Protein AF-A0A7C9LGW1-F1 (afdb_monomer_lite)

Foldseek 3Di:
DAAAEAADDPPCPQPDQAQEFEAEFAPDPVRQQVRLVVQLVVCVVPVPHQYKYKHWDAPDPQSFKIWIKIARSVVSVVQSVPDDPPDDRDGGRYIYTQPDIDGDPDRLVPQPPVRNRLPVVVRVLVVVVVSVCVSSVHDFDDDDSPDDGGSGGRDDPVVVVVVVVVVVVVVVVVVVPPD

Organism: NCBI:txid88373

Structure (mmCIF, N/CA/C/O backbone):
data_AF-A0A7C9LGW1-F1
#
_entry.id   AF-A0A7C9LGW1-F1
#
loop_
_atom_site.group_PDB
_atom_site.id
_atom_site.type_symbol
_atom_site.label_atom_id
_atom_site.label_alt_id
_atom_site.label_comp_id
_atom_site.label_asym_id
_atom_site.label_entity_id
_atom_site.label_seq_id
_atom_site.pdbx_PDB_ins_code
_atom_site.Cartn_x
_atom_site.Cartn_y
_atom_site.Cartn_z
_atom_site.occupancy
_atom_site.B_iso_or_equiv
_atom_site.auth_seq_id
_atom_site.auth_comp_id
_atom_site.auth_asym_id
_atom_site.auth_atom_id
_atom_site.pdbx_PDB_model_num
ATOM 1 N N . MET A 1 1 ? -2.849 -20.015 -11.373 1.00 56.09 1 MET A N 1
ATOM 2 C CA . MET A 1 1 ? -3.794 -19.093 -10.706 1.00 56.09 1 MET A CA 1
ATOM 3 C C . MET A 1 1 ? -3.746 -17.795 -11.483 1.00 56.09 1 MET A C 1
ATOM 5 O O . MET A 1 1 ? -2.685 -17.188 -11.521 1.00 56.09 1 MET A O 1
ATOM 9 N N . THR A 1 2 ? -4.826 -17.449 -12.176 1.00 67.50 2 THR A N 1
ATOM 10 C CA . THR A 1 2 ? -4.892 -16.250 -13.022 1.00 67.50 2 THR A CA 1
ATOM 11 C C . THR A 1 2 ? -5.118 -15.033 -12.129 1.00 67.50 2 THR A C 1
ATOM 13 O O . THR A 1 2 ? -6.041 -15.044 -11.316 1.00 67.50 2 THR A O 1
ATOM 16 N N . ILE A 1 3 ? -4.235 -14.037 -12.217 1.00 82.75 3 ILE A N 1
ATOM 17 C CA . ILE A 1 3 ? -4.397 -12.746 -11.538 1.00 82.75 3 ILE A CA 1
ATOM 18 C C . ILE A 1 3 ? -5.334 -11.904 -12.403 1.00 82.75 3 ILE A C 1
ATOM 20 O O . ILE A 1 3 ? -5.052 -11.715 -13.585 1.00 82.75 3 ILE A O 1
ATOM 24 N N . ASP A 1 4 ? -6.427 -11.420 -11.821 1.00 88.94 4 ASP A N 1
ATOM 25 C CA . ASP A 1 4 ? -7.375 -10.524 -12.479 1.00 88.94 4 ASP A CA 1
ATOM 26 C C . ASP A 1 4 ? -7.040 -9.077 -12.091 1.00 88.94 4 ASP A C 1
ATOM 28 O O . ASP A 1 4 ? -7.153 -8.699 -10.922 1.00 88.94 4 ASP A O 1
ATOM 32 N N . VAL A 1 5 ? -6.563 -8.291 -13.062 1.00 89.50 5 VAL A N 1
ATOM 33 C CA . VAL A 1 5 ? -6.226 -6.874 -12.878 1.00 89.50 5 VAL A CA 1
ATOM 34 C C . VAL A 1 5 ? -7.289 -6.019 -13.553 1.00 89.50 5 VAL A C 1
ATOM 36 O O . VAL A 1 5 ? -7.410 -6.008 -14.776 1.00 89.50 5 VAL A O 1
ATOM 39 N N . ARG A 1 6 ? -8.015 -5.256 -12.742 1.00 91.50 6 ARG A N 1
ATOM 40 C CA . ARG A 1 6 ? -9.134 -4.406 -13.147 1.00 91.50 6 ARG A CA 1
ATOM 41 C C . ARG A 1 6 ? -8.741 -2.926 -13.123 1.00 91.50 6 ARG A C 1
ATOM 43 O O . ARG A 1 6 ? -7.811 -2.552 -12.400 1.00 91.50 6 ARG A O 1
ATOM 50 N N . PRO A 1 7 ? -9.423 -2.056 -13.888 1.00 88.31 7 PRO A N 1
ATOM 51 C CA . PRO A 1 7 ? -9.300 -0.612 -13.701 1.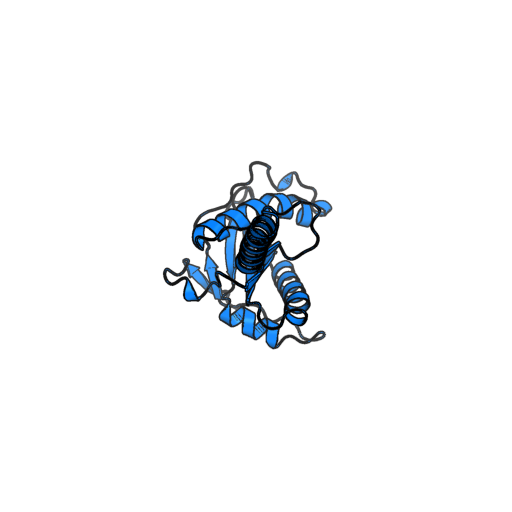00 88.31 7 PRO A CA 1
ATOM 52 C C . PRO A 1 7 ? -9.749 -0.207 -12.291 1.00 88.31 7 PRO A C 1
ATOM 54 O O . PRO A 1 7 ? -10.500 -0.935 -11.641 1.00 88.31 7 PRO A O 1
ATOM 57 N N . TRP A 1 8 ? -9.293 0.956 -11.820 1.00 84.31 8 TRP A N 1
ATOM 58 C CA . TRP A 1 8 ? -9.750 1.511 -10.548 1.00 84.31 8 TRP A CA 1
ATOM 59 C C . TRP A 1 8 ? -11.279 1.657 -10.535 1.00 84.31 8 TRP A C 1
ATOM 61 O O . TRP A 1 8 ? -11.831 2.209 -11.493 1.00 84.31 8 TRP A O 1
ATOM 71 N N . PRO A 1 9 ? -11.973 1.178 -9.490 1.00 81.56 9 PRO A N 1
ATOM 72 C CA . PRO A 1 9 ? -13.418 1.299 -9.413 1.00 81.56 9 PRO A CA 1
ATOM 73 C C . PRO A 1 9 ? -13.815 2.762 -9.190 1.00 81.56 9 PRO A C 1
ATOM 75 O O . PRO A 1 9 ? -13.158 3.492 -8.445 1.00 81.56 9 PRO A O 1
ATOM 78 N N . GLN A 1 10 ? -14.908 3.192 -9.821 1.00 73.12 10 GLN A N 1
ATOM 79 C CA . GLN A 1 10 ? -15.489 4.513 -9.554 1.00 73.12 10 GLN A CA 1
ATOM 80 C C . GLN A 1 10 ? -16.189 4.543 -8.186 1.00 73.12 10 GLN A C 1
ATOM 82 O O . GLN A 1 10 ? -16.221 5.578 -7.520 1.00 73.12 10 GLN A O 1
ATOM 87 N N . ASP A 1 11 ? -16.695 3.394 -7.731 1.00 68.25 11 ASP A N 1
ATOM 88 C CA . ASP A 1 11 ? -17.251 3.186 -6.403 1.00 68.25 11 ASP A CA 1
ATOM 89 C C . ASP A 1 11 ? -16.140 2.833 -5.401 1.00 68.25 11 ASP A C 1
ATOM 91 O O . ASP A 1 11 ? -15.721 1.690 -5.219 1.00 68.25 11 ASP A O 1
ATOM 95 N N . LEU A 1 12 ? -15.674 3.844 -4.667 1.00 65.25 12 LEU A N 1
ATOM 96 C CA . LEU A 1 12 ? -14.612 3.700 -3.662 1.00 65.25 12 LEU A CA 1
ATOM 97 C C . LEU A 1 12 ? -15.011 2.845 -2.438 1.00 65.25 12 LEU A C 1
ATOM 99 O O . LEU A 1 12 ? -14.229 2.713 -1.504 1.00 65.25 12 LEU A O 1
ATOM 103 N N . VAL A 1 13 ? -16.194 2.219 -2.437 1.00 65.56 13 VAL A N 1
ATOM 104 C CA . VAL A 1 13 ? -16.694 1.317 -1.379 1.00 65.56 13 VAL A CA 1
ATOM 105 C C . VAL A 1 13 ? -15.746 0.132 -1.149 1.00 65.56 13 VAL A C 1
ATOM 107 O O . VAL A 1 13 ? -15.654 -0.401 -0.043 1.00 65.56 13 VAL A O 1
ATOM 110 N N . LYS A 1 14 ? -14.993 -0.266 -2.183 1.00 68.50 14 LYS A N 1
ATOM 111 C CA . LYS A 1 14 ? -13.991 -1.338 -2.107 1.00 68.50 14 LYS A CA 1
ATOM 112 C C . LYS A 1 14 ? -12.712 -0.941 -1.375 1.00 68.50 14 LYS A C 1
ATOM 114 O O . LYS A 1 14 ? -11.950 -1.839 -1.020 1.00 68.50 14 LYS A O 1
ATOM 119 N N . PHE A 1 15 ? -12.485 0.344 -1.109 1.00 71.38 15 PHE A N 1
ATOM 120 C CA . PHE A 1 15 ? -11.276 0.832 -0.457 1.00 71.38 15 PHE A CA 1
ATOM 121 C C . PHE A 1 15 ? -11.626 1.650 0.789 1.00 71.38 15 PHE A C 1
ATOM 123 O O . PHE A 1 15 ? -12.193 2.738 0.686 1.00 71.38 15 PHE A O 1
ATOM 130 N N . PRO A 1 16 ? -11.314 1.135 1.988 1.00 66.62 16 PRO A N 1
ATOM 131 C CA . PRO A 1 16 ? -11.630 1.826 3.229 1.00 66.62 16 PRO A CA 1
ATOM 132 C C . PRO A 1 16 ? -10.911 3.182 3.286 1.00 66.62 16 PRO A C 1
ATOM 134 O O . PRO A 1 16 ? -9.715 3.286 3.018 1.00 66.62 16 PRO A O 1
ATOM 137 N N . ARG A 1 17 ? -11.648 4.227 3.665 1.00 69.50 17 ARG A N 1
ATOM 138 C CA . ARG A 1 17 ? -11.102 5.577 3.878 1.00 69.50 17 ARG A CA 1
AT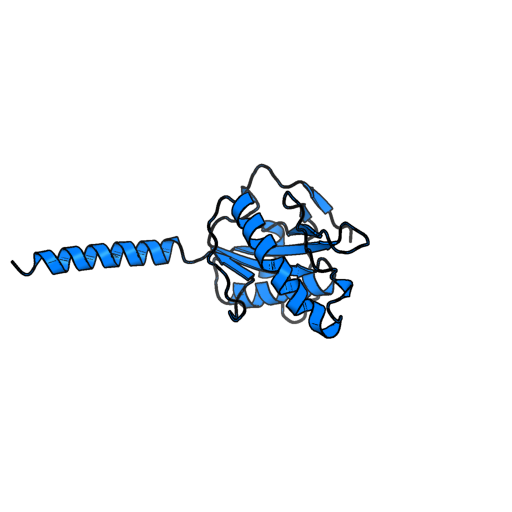OM 139 C C . ARG A 1 17 ? -10.662 5.836 5.312 1.00 69.50 17 ARG A C 1
ATOM 141 O O . ARG A 1 17 ? -9.989 6.818 5.549 1.00 69.50 17 ARG A O 1
ATOM 148 N N . LYS A 1 18 ? -11.061 4.990 6.260 1.00 69.00 18 LYS A N 1
ATOM 149 C CA . LYS A 1 18 ? -10.748 5.103 7.688 1.00 69.00 18 LYS A CA 1
ATOM 150 C C . LYS A 1 18 ? -10.431 3.718 8.231 1.00 69.00 18 LYS A C 1
ATOM 152 O O . LYS A 1 18 ? -10.863 2.714 7.663 1.00 69.00 18 LYS A O 1
ATOM 157 N N . ARG A 1 19 ? -9.697 3.677 9.338 1.00 72.81 19 ARG A N 1
ATOM 158 C CA . ARG A 1 19 ? -9.301 2.456 10.050 1.00 72.81 19 ARG A CA 1
ATOM 159 C C . ARG A 1 19 ? -8.559 1.475 9.157 1.00 72.81 19 ARG A C 1
ATOM 161 O O . ARG A 1 19 ? -8.920 0.306 9.063 1.00 72.81 19 ARG A O 1
ATOM 168 N N . VAL A 1 20 ? -7.548 1.978 8.452 1.00 78.88 20 VAL A N 1
ATOM 169 C CA . VAL A 1 20 ? -6.775 1.203 7.471 1.00 78.88 20 VAL A CA 1
ATOM 170 C C . VAL A 1 20 ? -5.404 0.870 8.019 1.00 78.88 20 VAL A C 1
ATOM 172 O O . VAL A 1 20 ? -4.719 1.744 8.539 1.00 78.88 20 VAL A O 1
ATOM 175 N N . VAL A 1 21 ? -4.974 -0.373 7.830 1.00 82.00 21 VAL A N 1
ATOM 176 C CA . VAL A 1 21 ? -3.564 -0.758 7.920 1.00 82.00 21 VAL A CA 1
ATOM 177 C C . VAL A 1 21 ? -3.173 -1.315 6.566 1.00 82.00 21 VAL A C 1
ATOM 179 O O . VAL A 1 21 ? -3.735 -2.322 6.134 1.00 82.00 21 VAL A O 1
ATOM 182 N N . ALA A 1 22 ? -2.237 -0.651 5.893 1.00 84.44 22 ALA A N 1
ATOM 183 C CA . ALA A 1 22 ? -1.742 -1.060 4.596 1.00 84.44 22 ALA A CA 1
ATOM 184 C C . ALA A 1 22 ? -0.249 -1.356 4.582 1.00 84.44 22 ALA A C 1
ATOM 186 O O . ALA A 1 22 ? 0.548 -0.669 5.218 1.00 84.44 22 ALA A O 1
ATOM 187 N N . GLU A 1 23 ? 0.098 -2.344 3.768 1.00 88.19 23 GLU A N 1
ATOM 188 C CA . GLU A 1 23 ? 1.465 -2.694 3.396 1.00 88.19 23 GLU A CA 1
ATOM 189 C C . GLU A 1 23 ? 1.672 -2.411 1.902 1.00 88.19 23 GLU A C 1
ATOM 191 O O . GLU A 1 23 ? 0.764 -2.612 1.091 1.00 88.19 23 GLU A O 1
ATOM 196 N N . ILE A 1 24 ? 2.871 -1.969 1.540 1.00 86.69 24 ILE A N 1
ATOM 197 C CA . ILE A 1 24 ? 3.332 -1.661 0.190 1.00 86.69 24 ILE A CA 1
ATOM 198 C C . ILE A 1 24 ? 4.500 -2.599 -0.121 1.00 86.69 24 ILE A C 1
ATOM 200 O O . ILE A 1 24 ? 5.541 -2.557 0.531 1.00 86.69 24 ILE A O 1
ATOM 204 N N . LYS A 1 25 ? 4.346 -3.476 -1.119 1.00 86.69 25 LYS A N 1
ATOM 205 C CA . LYS A 1 25 ? 5.356 -4.502 -1.452 1.00 86.69 25 LYS A CA 1
ATOM 206 C C . LYS A 1 25 ? 5.578 -4.635 -2.965 1.00 86.69 25 LYS A C 1
ATOM 208 O O . LYS A 1 25 ? 4.714 -4.254 -3.748 1.00 86.69 25 LYS A O 1
ATOM 213 N N . PRO A 1 26 ? 6.689 -5.227 -3.428 1.00 85.88 26 PRO A N 1
ATOM 214 C CA . PRO A 1 26 ? 6.812 -5.621 -4.829 1.00 85.88 26 PRO A CA 1
ATOM 215 C C . PRO A 1 26 ? 5.678 -6.570 -5.249 1.00 85.88 26 PRO A C 1
ATOM 217 O O . PRO A 1 26 ? 5.302 -7.472 -4.495 1.00 85.88 26 PRO A O 1
ATOM 220 N N . HIS A 1 27 ? 5.159 -6.418 -6.469 1.00 87.62 27 HIS A N 1
ATOM 221 C CA . HIS A 1 27 ? 4.143 -7.310 -7.032 1.00 87.62 27 HIS A CA 1
ATOM 222 C C . HIS A 1 27 ? 4.780 -8.613 -7.535 1.00 87.62 27 HIS A C 1
ATOM 224 O O . HIS A 1 27 ? 4.917 -8.865 -8.732 1.00 87.62 27 HIS A O 1
ATOM 230 N N . ASN A 1 28 ? 5.213 -9.445 -6.595 1.00 85.81 28 ASN A N 1
ATOM 231 C CA . ASN A 1 28 ? 5.714 -10.787 -6.848 1.00 85.81 28 ASN A CA 1
ATOM 232 C C . ASN A 1 28 ? 5.277 -11.744 -5.728 1.00 85.81 28 ASN A C 1
ATOM 234 O O . ASN A 1 28 ? 4.655 -11.351 -4.740 1.00 85.81 28 ASN A O 1
ATOM 238 N N . ALA A 1 29 ? 5.575 -13.030 -5.906 1.00 86.12 29 ALA A N 1
ATOM 239 C CA . ALA A 1 29 ? 5.188 -14.085 -4.978 1.00 86.12 29 ALA A CA 1
ATOM 240 C C . ALA A 1 29 ? 5.612 -13.805 -3.524 1.00 86.12 29 ALA A C 1
ATOM 242 O O . ALA A 1 29 ? 4.806 -14.009 -2.609 1.00 86.12 29 ALA A O 1
ATOM 243 N N . ASP A 1 30 ? 6.844 -13.342 -3.330 1.00 84.75 30 ASP A N 1
ATOM 244 C CA . ASP A 1 30 ? 7.443 -13.139 -2.013 1.00 84.75 30 ASP A CA 1
ATOM 245 C C . ASP A 1 30 ? 6.917 -11.869 -1.353 1.00 84.75 30 ASP A C 1
ATOM 247 O O . ASP A 1 30 ? 6.461 -11.932 -0.214 1.00 84.75 30 ASP A O 1
ATOM 251 N N . GLY A 1 31 ? 6.859 -10.758 -2.093 1.00 84.00 31 GLY A N 1
ATOM 252 C CA . GLY A 1 31 ? 6.318 -9.481 -1.631 1.00 84.00 31 GLY A CA 1
ATOM 253 C C . GLY A 1 31 ? 4.852 -9.585 -1.218 1.00 84.00 31 GLY A C 1
ATOM 254 O O . GLY A 1 31 ? 4.486 -9.131 -0.138 1.00 84.00 31 GLY A O 1
ATOM 255 N N . ILE A 1 32 ? 4.018 -10.274 -2.006 1.00 89.75 32 ILE A N 1
ATOM 256 C CA . ILE A 1 32 ? 2.610 -10.514 -1.645 1.00 89.75 32 ILE A CA 1
ATOM 257 C C . ILE A 1 32 ? 2.517 -11.362 -0.370 1.00 89.75 32 ILE A C 1
ATOM 259 O O . ILE A 1 32 ? 1.739 -11.060 0.534 1.00 89.75 32 ILE A O 1
ATOM 263 N N . SER A 1 33 ? 3.312 -12.432 -0.281 1.00 89.31 33 SER A N 1
ATOM 264 C CA . SER A 1 33 ? 3.255 -13.349 0.863 1.00 89.31 33 SER A CA 1
ATOM 265 C C . SER A 1 33 ? 3.807 -12.718 2.144 1.00 89.31 33 SER A C 1
ATOM 267 O O . SER A 1 33 ? 3.358 -13.066 3.236 1.00 89.31 33 SER A O 1
ATOM 269 N N . ASP A 1 34 ? 4.799 -11.836 2.026 1.00 87.19 34 ASP A N 1
ATOM 270 C CA . ASP A 1 34 ? 5.329 -11.035 3.126 1.00 87.19 34 ASP A CA 1
ATOM 271 C C . ASP A 1 34 ? 4.309 -9.989 3.585 1.00 87.19 34 ASP A C 1
ATOM 273 O O . ASP A 1 34 ? 3.943 -9.978 4.758 1.00 87.19 34 ASP A O 1
ATOM 277 N N . GLY A 1 35 ? 3.746 -9.204 2.659 1.00 88.25 35 GLY A N 1
ATOM 278 C CA . GLY A 1 35 ? 2.725 -8.200 2.967 1.00 88.25 35 GLY A CA 1
ATOM 279 C C . GLY A 1 35 ? 1.535 -8.785 3.728 1.00 88.25 35 GLY A C 1
ATOM 280 O O . GLY A 1 35 ? 1.147 -8.262 4.766 1.00 88.25 35 GLY A O 1
ATOM 281 N N . ILE A 1 36 ? 1.011 -9.937 3.298 1.00 89.81 36 ILE A N 1
ATOM 282 C CA . ILE A 1 36 ? -0.092 -10.608 4.007 1.00 89.81 36 ILE A CA 1
ATOM 283 C C . ILE A 1 36 ? 0.335 -11.070 5.405 1.00 89.81 36 ILE A C 1
ATOM 285 O O . ILE A 1 36 ? -0.425 -10.905 6.355 1.00 89.81 36 ILE A O 1
ATOM 289 N N . ARG A 1 37 ? 1.550 -11.610 5.573 1.00 87.81 37 ARG A N 1
ATOM 290 C CA . ARG A 1 37 ? 2.064 -11.996 6.900 1.00 87.81 37 ARG A CA 1
ATOM 291 C C . ARG A 1 37 ? 2.158 -10.796 7.842 1.00 87.81 37 ARG A C 1
ATOM 293 O O . ARG A 1 37 ? 1.787 -10.924 9.009 1.00 87.81 37 ARG A O 1
ATOM 300 N N . GLN A 1 38 ? 2.624 -9.648 7.352 1.00 85.81 38 GLN A N 1
ATOM 301 C CA . GLN A 1 38 ? 2.683 -8.416 8.140 1.00 85.81 38 GLN A CA 1
ATOM 302 C C . GLN A 1 38 ? 1.277 -7.923 8.502 1.00 85.81 38 GLN A C 1
ATOM 304 O O . GLN A 1 38 ? 1.003 -7.673 9.676 1.00 85.81 38 GLN A O 1
ATOM 309 N N . LEU A 1 39 ? 0.354 -7.896 7.537 1.00 87.44 39 LEU A N 1
ATOM 310 C CA . LEU A 1 39 ? -1.042 -7.523 7.772 1.00 87.44 39 LEU A CA 1
ATOM 311 C C . LEU A 1 39 ? -1.719 -8.418 8.807 1.00 87.44 39 LEU A C 1
ATOM 313 O O . LEU A 1 39 ? -2.414 -7.901 9.673 1.00 87.44 39 LEU A O 1
ATOM 317 N N . VAL A 1 40 ? -1.494 -9.734 8.776 1.00 86.38 40 VAL A N 1
ATOM 318 C CA . VAL A 1 40 ? -2.061 -10.640 9.784 1.00 86.38 40 VAL A CA 1
ATOM 319 C C . VAL A 1 40 ? -1.519 -10.336 11.176 1.00 86.38 40 VAL A C 1
ATOM 321 O O . VAL A 1 40 ? -2.302 -10.227 12.117 1.00 86.38 40 VAL A O 1
ATOM 324 N N . ARG A 1 41 ? -0.201 -10.144 11.319 1.00 81.50 41 ARG A N 1
ATOM 325 C CA . ARG A 1 41 ? 0.408 -9.782 12.611 1.00 81.50 41 ARG A CA 1
ATOM 326 C C . ARG A 1 41 ? -0.181 -8.487 13.175 1.00 81.50 41 ARG A C 1
ATOM 328 O O . ARG A 1 41 ? -0.401 -8.401 14.376 1.00 81.50 41 ARG A O 1
ATOM 335 N N . ARG A 1 42 ? -0.458 -7.502 12.315 1.00 76.38 42 ARG A N 1
ATOM 336 C CA . ARG A 1 42 ? -1.020 -6.201 12.712 1.00 76.38 42 ARG A CA 1
ATOM 337 C C . ARG A 1 42 ? -2.523 -6.252 12.980 1.00 76.38 42 ARG A C 1
ATOM 339 O O . ARG A 1 42 ? -2.984 -5.646 13.939 1.00 76.38 42 ARG A O 1
ATOM 346 N N . ASN A 1 43 ? -3.283 -6.980 12.163 1.00 73.75 43 ASN A N 1
ATOM 347 C CA . ASN A 1 43 ? -4.732 -7.116 12.317 1.00 73.75 43 ASN A CA 1
ATOM 348 C C . ASN A 1 43 ? -5.085 -7.936 13.568 1.00 73.75 43 ASN A C 1
ATOM 350 O O . ASN A 1 43 ? -5.986 -7.560 14.308 1.00 73.75 43 ASN A O 1
ATOM 354 N N . ALA A 1 44 ? -4.297 -8.972 13.887 1.00 62.91 44 ALA A N 1
ATOM 355 C CA . ALA A 1 44 ? -4.443 -9.734 15.131 1.00 62.91 44 ALA A CA 1
ATOM 356 C C . ALA A 1 44 ? -4.350 -8.858 16.397 1.00 62.91 44 ALA A C 1
ATOM 358 O O . ALA A 1 44 ? -4.907 -9.221 17.428 1.00 62.91 44 ALA A O 1
ATOM 359 N N . ALA A 1 45 ? -3.680 -7.704 16.318 1.00 57.88 45 ALA A N 1
ATOM 360 C CA . ALA A 1 45 ? -3.567 -6.752 17.418 1.00 57.88 45 ALA A CA 1
ATOM 361 C C . ALA A 1 45 ? -4.695 -5.700 17.456 1.00 57.88 45 ALA A C 1
ATOM 363 O O . ALA A 1 45 ? -4.787 -4.961 18.432 1.00 57.88 45 ALA A O 1
ATOM 364 N N . ARG A 1 46 ? -5.528 -5.574 16.407 1.00 63.22 46 ARG A N 1
ATOM 365 C CA . ARG A 1 46 ? -6.505 -4.478 16.255 1.00 63.22 46 ARG A CA 1
ATOM 366 C C . ARG A 1 46 ? -7.779 -4.960 15.532 1.00 63.22 46 ARG A C 1
ATOM 368 O O . ARG A 1 46 ? -7.877 -4.903 14.309 1.00 63.22 46 ARG A O 1
ATOM 375 N N . ALA A 1 47 ? -8.777 -5.396 16.308 1.00 56.19 47 ALA A N 1
ATOM 376 C CA . ALA A 1 47 ? -9.958 -6.153 15.856 1.00 56.19 47 ALA A CA 1
ATOM 377 C C . ALA A 1 47 ? -10.928 -5.446 14.877 1.00 56.19 47 ALA A C 1
ATOM 379 O O . ALA A 1 47 ? -11.882 -6.067 14.419 1.00 56.19 47 ALA A O 1
ATOM 380 N N . ALA A 1 48 ? -10.724 -4.171 14.538 1.00 65.94 48 ALA A N 1
ATOM 381 C CA . ALA A 1 48 ? -11.647 -3.425 13.675 1.00 65.94 48 ALA A CA 1
ATOM 382 C C . ALA A 1 48 ? -10.944 -2.540 12.629 1.00 65.94 48 ALA A C 1
ATOM 384 O O . ALA A 1 48 ? -11.466 -1.512 12.197 1.00 65.94 48 ALA A O 1
ATOM 385 N N . ILE A 1 49 ? -9.768 -2.984 12.184 1.00 74.44 49 ILE A N 1
ATOM 386 C CA . ILE A 1 49 ? -9.017 -2.370 11.091 1.00 74.44 49 ILE A CA 1
ATOM 387 C C . ILE A 1 49 ? -9.230 -3.135 9.790 1.00 74.44 49 ILE A C 1
ATOM 389 O O . ILE A 1 49 ? -9.154 -4.365 9.745 1.00 74.44 49 ILE A O 1
ATOM 393 N N . THR A 1 50 ? -9.419 -2.395 8.702 1.00 81.62 50 THR A N 1
ATOM 394 C CA . THR A 1 50 ? -9.448 -2.958 7.356 1.00 81.62 50 THR A CA 1
ATOM 395 C C . THR A 1 50 ? -8.019 -3.096 6.816 1.00 81.62 50 THR A C 1
ATOM 397 O O . THR A 1 50 ? -7.326 -2.086 6.652 1.00 81.62 50 THR A O 1
ATOM 400 N N . PRO A 1 51 ? -7.546 -4.326 6.540 1.00 87.38 51 PRO A N 1
ATOM 401 C CA . PRO A 1 51 ? -6.252 -4.540 5.919 1.00 87.38 51 PRO A CA 1
ATOM 402 C C . PRO A 1 51 ? -6.295 -4.089 4.457 1.00 87.38 51 PRO A C 1
ATOM 404 O O . PRO A 1 51 ? -7.273 -4.340 3.751 1.00 87.38 51 PRO A O 1
ATOM 407 N N . GLN A 1 52 ? -5.209 -3.483 3.992 1.00 90.44 52 GLN A N 1
ATOM 408 C CA . GLN A 1 52 ? -5.007 -3.133 2.591 1.00 90.44 52 GLN A CA 1
ATOM 409 C C . GLN A 1 52 ? -3.621 -3.599 2.133 1.00 90.44 52 GLN A C 1
ATOM 411 O O . GLN A 1 52 ? -2.636 -3.493 2.854 1.00 90.44 52 GLN A O 1
ATOM 416 N N . LEU A 1 53 ? -3.521 -4.132 0.920 1.00 91.38 53 LEU A N 1
ATOM 417 C CA . LEU A 1 53 ? -2.237 -4.478 0.318 1.00 91.38 53 LEU A CA 1
ATOM 418 C C . LEU A 1 53 ? -2.113 -3.713 -0.988 1.00 91.38 53 LEU A C 1
ATOM 420 O O . LEU A 1 53 ? -2.957 -3.847 -1.876 1.00 91.38 53 LEU A O 1
ATOM 424 N N . LEU A 1 54 ? -1.074 -2.897 -1.077 1.00 90.81 54 LEU A N 1
ATOM 425 C CA . LEU A 1 54 ? -0.656 -2.218 -2.288 1.00 90.81 54 LEU A CA 1
ATOM 426 C C . LEU A 1 54 ? 0.604 -2.906 -2.794 1.00 90.81 54 LEU A C 1
ATOM 428 O O . LEU A 1 54 ? 1.483 -3.302 -2.026 1.00 90.81 54 LEU A O 1
ATOM 432 N N . THR A 1 55 ? 0.699 -3.061 -4.104 1.00 90.56 55 THR A N 1
ATOM 433 C CA . THR A 1 55 ? 1.887 -3.618 -4.733 1.00 90.56 55 THR A CA 1
ATOM 434 C C . THR A 1 55 ? 2.316 -2.809 -5.936 1.00 90.56 55 THR A C 1
ATOM 436 O O . THR A 1 55 ? 1.493 -2.127 -6.536 1.00 90.56 55 THR A O 1
ATOM 439 N N . TYR A 1 56 ? 3.594 -2.881 -6.292 1.00 87.88 56 TYR A N 1
ATOM 440 C CA . TYR A 1 56 ? 4.139 -2.172 -7.447 1.00 87.88 56 TYR A CA 1
ATOM 441 C C . TYR A 1 56 ? 4.922 -3.099 -8.373 1.00 87.88 56 TYR A C 1
ATOM 443 O O . TYR A 1 56 ? 5.573 -4.045 -7.921 1.00 87.88 56 TYR A O 1
ATOM 451 N N . ARG A 1 57 ? 4.882 -2.822 -9.678 1.00 86.38 57 ARG A N 1
ATOM 452 C CA . ARG A 1 57 ? 5.729 -3.490 -10.680 1.00 86.38 57 ARG A CA 1
ATOM 453 C C . ARG A 1 57 ? 6.158 -2.529 -11.783 1.00 86.38 57 ARG A C 1
ATOM 455 O O . ARG A 1 57 ? 5.401 -1.606 -12.083 1.00 86.38 57 ARG A O 1
ATOM 462 N N . PRO A 1 58 ? 7.346 -2.738 -12.376 1.00 84.38 58 PRO A N 1
ATOM 463 C CA . PRO A 1 58 ? 7.802 -1.914 -13.483 1.00 84.38 58 PRO A CA 1
ATOM 464 C C . PRO A 1 58 ? 6.889 -2.100 -14.700 1.00 84.38 58 PRO A C 1
ATOM 466 O O . PRO A 1 58 ? 6.435 -3.213 -14.972 1.00 84.38 58 PRO A O 1
ATOM 469 N N . VAL A 1 59 ? 6.637 -1.011 -15.424 1.00 85.38 59 VAL A N 1
ATOM 470 C CA . VAL A 1 59 ? 5.915 -1.016 -16.712 1.00 85.38 59 VAL A CA 1
ATOM 471 C C . VAL A 1 59 ? 6.832 -0.741 -17.901 1.00 85.38 59 VAL A C 1
ATOM 473 O O . VAL A 1 59 ? 6.408 -0.855 -19.046 1.00 85.38 59 VAL A O 1
ATOM 476 N N . ASP A 1 60 ? 8.087 -0.387 -17.635 1.00 79.88 60 ASP A N 1
ATOM 477 C CA . ASP A 1 60 ? 9.129 -0.165 -18.626 1.00 79.88 60 ASP A CA 1
ATOM 478 C C . ASP A 1 60 ? 10.339 -1.080 -18.387 1.00 79.88 60 ASP A C 1
ATOM 480 O O . ASP A 1 60 ? 10.603 -1.554 -17.278 1.00 79.88 60 ASP A O 1
ATOM 484 N N . ALA A 1 61 ? 11.092 -1.343 -19.458 1.00 74.25 61 ALA A N 1
ATOM 485 C CA . ALA A 1 61 ? 12.302 -2.165 -19.395 1.00 74.25 61 ALA A CA 1
ATOM 486 C C . ALA A 1 61 ? 13.401 -1.516 -18.535 1.00 74.25 61 ALA A C 1
ATOM 488 O O . ALA A 1 61 ? 14.186 -2.220 -17.904 1.00 74.25 61 ALA A O 1
ATOM 489 N N . THR A 1 62 ? 13.414 -0.182 -18.479 1.00 70.12 62 THR A N 1
ATOM 490 C CA . THR A 1 62 ? 14.352 0.650 -17.713 1.00 70.12 62 THR A CA 1
ATOM 491 C C . THR A 1 62 ? 14.011 0.748 -16.227 1.00 70.12 62 THR A C 1
ATOM 493 O O . THR A 1 62 ? 14.773 1.346 -15.471 1.00 70.12 62 THR A O 1
ATOM 496 N N . ARG A 1 63 ? 12.878 0.175 -15.786 1.00 74.12 63 ARG A N 1
ATOM 497 C CA . ARG A 1 63 ? 12.431 0.154 -14.380 1.00 74.12 63 ARG A CA 1
ATOM 498 C C . ARG A 1 63 ? 12.416 1.541 -13.739 1.00 74.12 63 ARG A C 1
ATOM 500 O O . ARG A 1 63 ? 12.721 1.707 -12.555 1.00 74.12 63 ARG A O 1
ATOM 507 N N . THR A 1 64 ? 12.057 2.529 -14.544 1.00 74.12 64 THR A N 1
ATOM 508 C CA . THR A 1 64 ? 11.909 3.929 -14.153 1.00 74.12 64 THR A CA 1
ATOM 509 C C . THR A 1 64 ? 10.454 4.278 -13.891 1.00 74.12 64 THR A C 1
ATOM 511 O O . THR A 1 64 ? 10.181 5.245 -13.184 1.00 74.12 64 THR A O 1
ATOM 514 N N . ARG A 1 65 ? 9.513 3.477 -14.405 1.00 80.62 65 ARG A N 1
ATOM 515 C CA . ARG A 1 65 ? 8.077 3.680 -14.235 1.00 80.62 65 ARG A CA 1
ATOM 516 C C . ARG A 1 65 ? 7.422 2.456 -13.628 1.00 80.62 65 ARG A C 1
ATOM 518 O O . ARG A 1 65 ? 7.649 1.331 -14.068 1.00 80.62 65 ARG A O 1
ATOM 525 N N . TYR A 1 66 ? 6.548 2.687 -12.658 1.00 84.62 66 TYR A N 1
ATOM 526 C CA . TYR A 1 66 ? 5.861 1.636 -11.919 1.00 84.62 66 TYR A CA 1
ATOM 527 C C . TYR A 1 66 ? 4.350 1.846 -11.964 1.00 84.62 66 TYR A C 1
ATOM 529 O O . TYR A 1 66 ? 3.865 2.959 -11.747 1.00 84.62 66 TYR A O 1
ATOM 537 N N . GLU A 1 67 ? 3.603 0.771 -12.216 1.00 88.81 67 GLU A N 1
ATOM 538 C CA . GLU A 1 67 ? 2.170 0.740 -11.919 1.00 88.81 67 GLU A CA 1
ATOM 539 C C . GLU A 1 67 ? 1.942 0.221 -10.502 1.00 88.81 67 GLU A C 1
ATOM 541 O O . GLU A 1 67 ? 2.720 -0.588 -9.984 1.00 88.81 67 GLU A O 1
ATOM 546 N N . ILE A 1 68 ? 0.855 0.686 -9.892 1.00 90.25 68 ILE A N 1
ATOM 547 C CA . ILE A 1 68 ? 0.461 0.325 -8.536 1.00 90.25 68 ILE A CA 1
ATOM 548 C C . ILE A 1 68 ? -0.830 -0.480 -8.619 1.00 90.25 68 ILE A C 1
ATOM 550 O O . ILE A 1 68 ? -1.788 -0.085 -9.283 1.00 90.25 68 ILE A O 1
ATOM 554 N N . LEU A 1 69 ? -0.859 -1.604 -7.919 1.00 92.00 69 LEU A N 1
ATOM 555 C CA . LEU A 1 69 ? -1.985 -2.519 -7.860 1.00 92.00 69 LEU A CA 1
ATOM 556 C C . LEU A 1 69 ? -2.442 -2.654 -6.411 1.00 92.00 69 LEU A C 1
ATOM 558 O O . LEU A 1 69 ? -1.661 -3.048 -5.544 1.00 92.00 69 LEU A O 1
ATOM 562 N N . ALA A 1 70 ? -3.709 -2.364 -6.153 1.00 91.31 70 ALA A N 1
ATOM 563 C CA . ALA A 1 70 ? -4.337 -2.545 -4.856 1.00 91.31 70 ALA A CA 1
ATOM 564 C C . ALA A 1 70 ? -5.137 -3.849 -4.837 1.00 91.31 70 ALA A C 1
ATOM 566 O O . ALA A 1 70 ? -5.968 -4.078 -5.713 1.00 91.31 70 ALA A O 1
ATOM 567 N N . ALA A 1 71 ? -4.900 -4.707 -3.848 1.00 91.94 71 ALA A N 1
ATOM 568 C CA . ALA A 1 71 ? -5.721 -5.897 -3.652 1.00 91.94 71 ALA A CA 1
ATOM 569 C C . ALA A 1 71 ? -7.156 -5.501 -3.269 1.00 91.94 71 ALA A C 1
ATOM 571 O O . ALA A 1 71 ? -7.349 -4.516 -2.548 1.00 91.94 71 ALA A O 1
ATOM 572 N N . ASP A 1 72 ? -8.145 -6.289 -3.699 1.00 90.69 72 ASP A N 1
ATOM 573 C CA . ASP A 1 72 ? -9.524 -6.145 -3.223 1.00 90.69 72 ASP A CA 1
ATOM 574 C C . ASP A 1 72 ? -9.584 -6.289 -1.691 1.00 90.69 72 ASP A C 1
ATOM 576 O O . ASP A 1 72 ? -9.166 -7.307 -1.131 1.00 90.69 72 ASP A O 1
ATOM 580 N N . SER A 1 73 ? -10.089 -5.263 -0.997 1.00 86.12 73 SER A N 1
ATOM 581 C CA . SER A 1 73 ? -10.099 -5.244 0.473 1.00 86.12 73 SER A CA 1
ATOM 582 C C . SER A 1 73 ? -11.071 -6.256 1.087 1.00 86.12 73 SER A C 1
ATOM 584 O O . SER A 1 73 ? -10.904 -6.650 2.242 1.00 86.12 73 SER A O 1
ATOM 586 N N . GLY A 1 74 ? -12.109 -6.672 0.354 1.00 87.25 74 GLY A N 1
ATOM 587 C CA . GLY A 1 74 ? -13.038 -7.711 0.790 1.00 87.25 74 GLY A CA 1
ATOM 588 C C . GLY A 1 74 ? -12.354 -9.072 0.783 1.00 87.25 74 GLY A C 1
ATOM 589 O O . GLY A 1 74 ? -12.333 -9.759 1.803 1.00 87.25 74 GLY A O 1
ATOM 590 N N . GLU A 1 75 ? -11.703 -9.410 -0.332 1.00 89.62 75 GLU A N 1
ATOM 591 C CA . GLU A 1 75 ? -10.912 -10.639 -0.451 1.00 89.62 75 GLU A CA 1
ATOM 592 C C . GLU A 1 75 ? -9.770 -10.666 0.577 1.00 89.62 75 GLU A C 1
ATOM 594 O O . GLU A 1 75 ? -9.570 -11.662 1.276 1.00 89.62 75 GLU A O 1
ATOM 599 N N . LEU A 1 76 ? -9.052 -9.549 0.728 1.00 89.75 76 LEU A N 1
ATOM 600 C CA . LEU A 1 76 ? -7.942 -9.446 1.669 1.00 89.75 76 LEU A CA 1
ATOM 601 C C . LEU A 1 76 ? -8.395 -9.598 3.126 1.00 89.75 76 LEU A C 1
ATOM 603 O O . LEU A 1 76 ? -7.709 -10.270 3.896 1.00 89.75 76 LEU A O 1
ATOM 607 N N . ARG A 1 77 ? -9.559 -9.051 3.502 1.00 87.94 77 ARG A N 1
ATOM 608 C CA . ARG A 1 77 ? -10.166 -9.275 4.826 1.00 87.94 77 ARG A CA 1
ATOM 609 C C . ARG A 1 77 ? -10.408 -10.754 5.090 1.00 87.94 77 ARG A C 1
ATOM 611 O O . ARG A 1 77 ? -9.999 -11.253 6.136 1.00 87.94 77 ARG A O 1
ATOM 618 N N . THR A 1 78 ? -11.009 -11.465 4.138 1.00 88.56 78 THR A N 1
ATOM 619 C CA . THR A 1 78 ? -11.239 -12.911 4.257 1.00 88.56 78 THR A CA 1
ATOM 620 C C . THR A 1 78 ? -9.925 -13.679 4.392 1.00 88.56 78 THR A C 1
ATOM 622 O O . THR A 1 78 ? -9.811 -14.552 5.252 1.00 88.56 78 THR A O 1
ATOM 625 N N . ILE A 1 79 ? -8.910 -13.339 3.590 1.00 89.50 79 ILE A N 1
ATOM 626 C CA . ILE A 1 79 ? -7.589 -13.982 3.638 1.00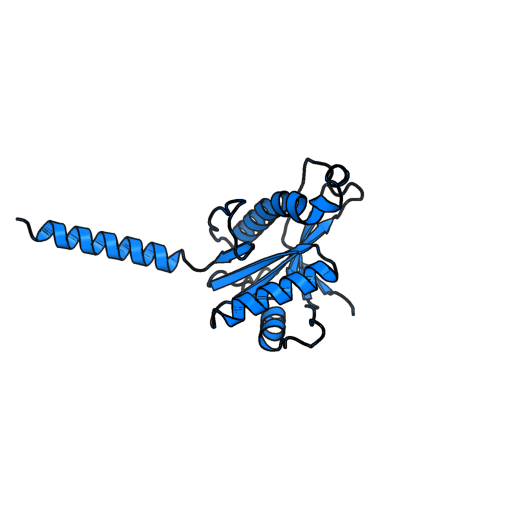 89.50 79 ILE A CA 1
ATOM 627 C C . ILE A 1 79 ? -6.918 -13.766 4.995 1.00 89.50 79 ILE A C 1
ATOM 629 O O . ILE A 1 79 ? -6.431 -14.727 5.592 1.00 89.50 79 ILE A O 1
ATOM 633 N N . VAL A 1 80 ? -6.889 -12.523 5.479 1.00 88.19 80 VAL A N 1
ATOM 634 C CA . VAL A 1 80 ? -6.250 -12.156 6.748 1.00 88.19 80 VAL A CA 1
ATOM 635 C C . VAL A 1 80 ? -6.957 -12.831 7.926 1.00 88.19 80 VAL A C 1
ATOM 637 O O . VAL A 1 80 ? -6.284 -13.429 8.763 1.00 88.19 80 VAL A O 1
ATOM 640 N N . ALA A 1 81 ? -8.293 -12.823 7.953 1.00 84.12 81 ALA A N 1
ATOM 641 C CA . ALA A 1 81 ? -9.080 -13.459 9.012 1.00 84.12 81 ALA A CA 1
ATOM 642 C C . ALA A 1 81 ? -8.929 -14.992 9.038 1.00 84.12 81 ALA A C 1
ATOM 644 O O . ALA A 1 81 ? -8.902 -15.607 10.104 1.00 84.12 81 ALA A O 1
ATOM 645 N N . ALA A 1 82 ? -8.808 -15.626 7.868 1.00 82.06 82 ALA A N 1
ATOM 646 C CA . ALA A 1 82 ? -8.682 -17.078 7.750 1.00 82.06 82 ALA A CA 1
ATOM 647 C C . ALA A 1 82 ? -7.239 -17.595 7.918 1.00 82.06 82 ALA A C 1
ATOM 649 O O . ALA A 1 82 ? -7.020 -18.814 7.966 1.00 82.06 82 ALA A O 1
ATOM 650 N N . TRP A 1 83 ? -6.237 -16.709 7.968 1.00 80.94 83 TRP A N 1
ATOM 651 C CA . TRP A 1 83 ? -4.839 -17.126 7.962 1.00 80.94 83 TRP A CA 1
ATOM 652 C C . TRP A 1 83 ? -4.437 -17.849 9.256 1.00 80.94 83 TRP A C 1
ATOM 654 O O . TRP A 1 83 ? -4.847 -17.510 10.367 1.00 80.94 83 TRP A O 1
ATOM 664 N N . ARG A 1 84 ? -3.598 -18.880 9.106 1.00 74.94 84 ARG A N 1
ATOM 665 C CA . ARG A 1 84 ? -3.042 -19.676 10.208 1.00 74.94 84 ARG A CA 1
ATOM 666 C C . ARG A 1 84 ? -1.520 -19.784 10.038 1.00 74.94 84 ARG A C 1
ATOM 668 O O . ARG A 1 84 ? -1.096 -20.061 8.913 1.00 74.94 84 ARG A O 1
ATOM 675 N N . PRO A 1 85 ? -0.711 -19.701 11.117 1.00 67.19 85 PRO A N 1
ATOM 676 C CA . PRO A 1 85 ? 0.763 -19.650 11.066 1.00 67.19 85 PRO A CA 1
ATOM 677 C C . PRO A 1 85 ? 1.527 -20.802 10.382 1.00 67.19 85 PRO A C 1
ATOM 679 O O . PRO A 1 85 ? 2.751 -20.791 10.374 1.00 67.19 85 PRO A O 1
ATOM 682 N N . ARG A 1 86 ? 0.856 -21.803 9.804 1.00 68.06 86 ARG A N 1
ATOM 683 C CA . AR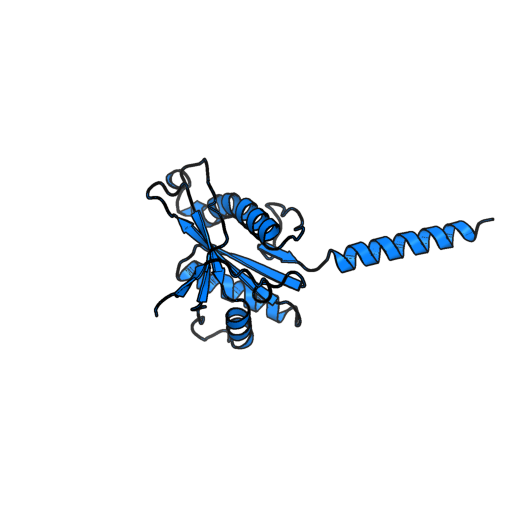G A 1 86 ? 1.481 -22.958 9.126 1.00 68.06 86 ARG A CA 1
ATOM 684 C C . ARG A 1 86 ? 0.854 -23.290 7.771 1.00 68.06 86 ARG A C 1
ATOM 686 O O . ARG A 1 86 ? 1.210 -24.286 7.153 1.00 68.06 86 ARG A O 1
ATOM 693 N N . LYS A 1 87 ? -0.100 -22.480 7.307 1.00 72.69 87 LYS A N 1
ATOM 694 C CA . LYS A 1 87 ? -0.728 -22.660 5.995 1.00 72.69 87 LYS A CA 1
ATOM 695 C C . LYS A 1 87 ? 0.001 -21.819 4.954 1.00 72.69 87 LYS A C 1
ATOM 697 O O . LYS A 1 87 ? 0.473 -20.719 5.245 1.00 72.69 87 LYS A O 1
ATOM 702 N N . ARG A 1 88 ? 0.046 -22.320 3.716 1.00 78.88 88 ARG A N 1
ATOM 703 C CA . ARG A 1 88 ? 0.455 -21.518 2.557 1.00 78.88 88 ARG A CA 1
ATOM 704 C C . ARG A 1 88 ? -0.376 -20.234 2.537 1.00 78.88 88 ARG A C 1
ATOM 706 O O . ARG A 1 88 ? -1.595 -20.300 2.665 1.00 78.88 88 ARG A O 1
ATOM 713 N N . VAL A 1 89 ? 0.289 -19.091 2.383 1.00 77.25 89 VAL A N 1
ATOM 714 C CA . VAL A 1 89 ? -0.367 -17.779 2.351 1.00 77.25 89 VAL A CA 1
ATOM 715 C C . VAL A 1 89 ? -1.315 -17.727 1.140 1.00 77.25 89 VAL A C 1
ATOM 717 O O . VAL A 1 89 ? -0.825 -17.795 0.005 1.00 77.25 89 VAL A O 1
ATOM 720 N N . PRO A 1 90 ? -2.647 -17.645 1.340 1.00 84.25 90 PRO A N 1
ATOM 721 C CA . PRO A 1 90 ? -3.583 -17.423 0.244 1.00 84.25 90 PRO A CA 1
ATOM 722 C C . PRO A 1 90 ? -3.297 -16.054 -0.373 1.00 84.25 90 PRO A C 1
ATOM 724 O O . PRO A 1 90 ? -2.942 -15.127 0.348 1.00 84.25 90 PRO A O 1
ATOM 727 N N . ARG A 1 91 ? -3.428 -15.915 -1.692 1.00 86.94 91 ARG A N 1
ATOM 728 C CA . ARG A 1 91 ? -3.149 -14.652 -2.392 1.00 86.94 91 ARG A CA 1
ATOM 729 C C . ARG A 1 91 ? -4.442 -14.049 -2.933 1.00 86.94 91 ARG A C 1
ATOM 731 O O . ARG A 1 91 ? -5.252 -14.825 -3.440 1.00 86.94 91 ARG A O 1
ATOM 738 N N . PRO A 1 92 ? -4.601 -12.714 -2.892 1.00 89.12 92 PRO A N 1
ATOM 739 C CA . PRO A 1 92 ? -5.691 -12.047 -3.584 1.00 89.12 92 PRO A CA 1
ATOM 740 C C . PRO A 1 92 ? -5.655 -12.365 -5.080 1.00 89.12 92 PRO A C 1
ATOM 742 O O . PRO A 1 92 ? -4.590 -12.327 -5.710 1.00 89.12 92 PRO A O 1
ATOM 745 N N . ARG A 1 93 ? -6.813 -12.693 -5.640 1.00 91.94 93 ARG A N 1
ATOM 746 C CA . ARG A 1 93 ? -7.030 -12.900 -7.074 1.00 91.94 93 ARG A CA 1
ATOM 747 C C . ARG A 1 93 ? -7.327 -11.590 -7.772 1.00 91.94 93 ARG A C 1
ATOM 749 O O . ARG A 1 93 ? -6.855 -11.398 -8.890 1.00 91.94 93 ARG A O 1
ATOM 756 N N . THR A 1 94 ? -8.088 -10.725 -7.107 1.00 92.25 94 THR A N 1
ATOM 757 C CA . THR A 1 94 ? -8.570 -9.473 -7.682 1.00 92.25 94 THR A CA 1
ATOM 758 C C . THR A 1 94 ? -7.678 -8.321 -7.257 1.00 92.25 94 THR A C 1
ATOM 760 O O . THR A 1 94 ? -7.453 -8.082 -6.067 1.00 92.25 94 THR A O 1
ATOM 763 N N . TRP A 1 95 ? -7.191 -7.593 -8.254 1.00 93.44 95 TRP A N 1
ATOM 764 C CA . TRP A 1 95 ? -6.358 -6.415 -8.087 1.00 93.44 95 TRP A CA 1
ATOM 765 C C . TRP A 1 95 ? -6.939 -5.264 -8.895 1.00 93.44 95 TRP A C 1
ATOM 767 O O . TRP A 1 95 ? -7.414 -5.459 -10.010 1.00 93.44 95 TRP A O 1
ATOM 777 N N . TYR A 1 96 ? -6.855 -4.055 -8.361 1.00 91.88 96 TYR A N 1
ATOM 778 C CA . TYR A 1 96 ? -7.275 -2.836 -9.035 1.00 91.88 96 TYR A CA 1
ATOM 779 C C . TYR A 1 96 ? -6.055 -1.971 -9.310 1.00 91.88 96 TYR A C 1
ATOM 781 O O . TYR A 1 96 ? -5.250 -1.711 -8.413 1.00 91.88 96 TYR A O 1
ATOM 789 N N . ARG A 1 97 ? -5.907 -1.518 -10.552 1.00 91.44 97 ARG A N 1
ATOM 790 C CA . ARG A 1 97 ? -4.857 -0.578 -10.935 1.00 91.44 97 ARG A CA 1
ATOM 791 C C . ARG A 1 97 ? -5.175 0.790 -10.350 1.00 91.44 97 ARG A C 1
ATOM 793 O O . ARG A 1 97 ? -6.170 1.391 -10.741 1.00 91.44 97 ARG A O 1
ATOM 800 N N . LEU A 1 98 ? -4.331 1.279 -9.445 1.00 87.06 98 LEU A N 1
ATOM 801 C CA . LEU A 1 98 ? -4.427 2.649 -8.949 1.00 87.06 98 LEU A CA 1
ATOM 802 C C . LEU A 1 98 ? -4.114 3.606 -10.117 1.00 87.06 98 LEU A C 1
ATOM 804 O O . LEU A 1 98 ? -3.134 3.359 -10.828 1.00 87.06 98 LEU A O 1
ATOM 808 N N . PRO A 1 99 ? -4.914 4.658 -10.362 1.00 83.88 99 PRO A N 1
ATOM 809 C CA . PRO A 1 99 ? -4.668 5.571 -11.470 1.00 83.88 99 PRO A CA 1
ATOM 810 C C . PRO A 1 99 ? -3.290 6.238 -11.380 1.00 83.88 99 PRO A C 1
ATOM 812 O O . PRO A 1 99 ? -2.818 6.592 -10.300 1.00 83.88 99 PRO A O 1
ATOM 815 N N . GLY A 1 100 ? -2.655 6.423 -12.538 1.00 78.88 100 GLY A N 1
ATOM 816 C CA . GLY A 1 100 ? -1.321 7.013 -12.659 1.00 78.88 100 GLY A CA 1
ATOM 817 C C . GLY A 1 100 ? -0.176 5.993 -12.687 1.00 78.88 100 GLY A C 1
ATOM 818 O O . GLY A 1 100 ? -0.360 4.788 -12.529 1.00 78.88 100 GLY A O 1
ATOM 819 N N . THR A 1 101 ? 1.033 6.499 -12.926 1.00 78.88 101 THR A N 1
ATOM 820 C CA . THR A 1 101 ? 2.286 5.735 -12.848 1.00 78.88 101 THR A CA 1
ATOM 821 C C . THR A 1 101 ? 3.277 6.501 -11.993 1.00 78.88 101 THR A C 1
ATOM 823 O O . THR A 1 101 ? 3.385 7.716 -12.142 1.00 78.88 101 THR A O 1
ATOM 826 N N . ILE A 1 102 ? 4.016 5.799 -11.141 1.00 81.06 102 ILE A N 1
ATOM 827 C CA . ILE A 1 102 ? 5.109 6.387 -10.363 1.00 81.06 102 ILE A CA 1
ATOM 828 C C . ILE A 1 102 ? 6.359 6.423 -11.215 1.00 81.06 102 ILE A C 1
ATOM 830 O O . ILE A 1 102 ? 6.690 5.418 -11.845 1.00 81.06 102 ILE A O 1
ATOM 834 N N . THR A 1 103 ? 7.064 7.548 -11.183 1.00 75.94 103 THR A N 1
ATOM 835 C CA . THR A 1 103 ? 8.335 7.715 -11.882 1.00 75.94 103 THR A CA 1
ATOM 836 C C . THR A 1 103 ? 9.452 7.867 -10.860 1.00 75.94 103 THR A C 1
ATOM 838 O O . THR A 1 103 ? 9.378 8.689 -9.948 1.00 75.94 103 THR A O 1
ATOM 841 N N . VAL A 1 104 ? 10.507 7.073 -11.015 1.00 71.56 104 VAL A N 1
ATOM 842 C CA . VAL A 1 104 ? 11.720 7.166 -10.203 1.00 71.56 104 VAL A CA 1
ATOM 843 C C . VAL A 1 104 ? 12.842 7.661 -11.109 1.00 71.56 104 VAL A C 1
ATOM 845 O O . VAL A 1 104 ? 13.148 7.044 -12.125 1.00 71.56 104 VAL A O 1
ATOM 848 N N . THR A 1 105 ? 13.433 8.802 -10.757 1.00 60.41 105 THR A N 1
ATOM 849 C CA . THR A 1 105 ? 14.516 9.456 -11.516 1.00 60.41 105 THR A CA 1
ATOM 850 C C . THR A 1 105 ? 15.850 8.716 -11.413 1.00 60.41 105 THR A C 1
ATOM 852 O O . THR A 1 105 ? 16.689 8.827 -12.304 1.00 60.41 105 THR A O 1
ATOM 855 N N . ALA A 1 106 ? 16.051 7.931 -10.353 1.00 56.38 106 ALA A N 1
ATOM 856 C CA . ALA A 1 106 ? 17.183 7.024 -10.234 1.00 56.38 106 ALA A CA 1
ATOM 857 C C . ALA A 1 106 ? 16.856 5.700 -10.938 1.00 56.38 106 ALA A C 1
ATOM 859 O O . ALA A 1 106 ? 15.902 5.022 -10.559 1.00 56.38 106 ALA A O 1
ATOM 860 N N . ALA A 1 107 ? 17.663 5.312 -11.932 1.00 52.41 107 ALA A N 1
ATOM 861 C CA . ALA A 1 107 ? 17.596 3.970 -12.500 1.00 52.41 107 ALA A CA 1
ATOM 862 C C . ALA A 1 107 ? 17.724 2.959 -11.353 1.00 52.41 107 ALA A C 1
ATOM 864 O O . ALA A 1 107 ? 18.760 2.914 -10.683 1.00 52.41 107 ALA A O 1
ATOM 865 N N . ALA A 1 108 ? 16.673 2.167 -11.117 1.00 50.22 108 ALA A N 1
ATOM 866 C CA . ALA A 1 108 ? 16.649 1.144 -10.070 1.00 50.22 108 ALA A CA 1
ATOM 867 C C . ALA A 1 108 ? 17.858 0.191 -10.168 1.00 50.22 108 ALA A C 1
ATOM 869 O O . ALA A 1 108 ? 18.290 -0.383 -9.171 1.00 50.22 108 ALA A O 1
ATOM 870 N N . ASP A 1 109 ? 18.446 0.097 -11.361 1.00 47.72 109 ASP A N 1
ATOM 871 C CA . ASP A 1 109 ? 19.635 -0.678 -11.704 1.00 47.72 109 ASP A CA 1
ATOM 872 C C . ASP A 1 109 ? 20.920 -0.212 -10.995 1.00 47.72 109 ASP A C 1
ATOM 874 O O . ASP A 1 109 ? 21.865 -0.991 -10.881 1.00 47.72 109 ASP A O 1
ATOM 878 N N . ARG A 1 110 ? 20.972 1.032 -10.490 1.00 46.44 110 ARG A N 1
ATOM 879 C CA . ARG A 1 110 ? 22.109 1.545 -9.699 1.00 46.44 110 ARG A CA 1
ATOM 880 C C . ARG A 1 110 ? 22.028 1.192 -8.215 1.00 46.44 110 ARG A C 1
ATOM 882 O O . ARG A 1 110 ? 23.026 1.336 -7.516 1.00 46.44 110 ARG A O 1
ATOM 889 N N . ILE A 1 111 ? 20.872 0.739 -7.728 1.00 50.03 111 ILE A N 1
ATOM 890 C CA . ILE A 1 111 ? 20.714 0.291 -6.343 1.00 50.03 111 ILE A CA 1
ATOM 891 C C . ILE A 1 111 ? 21.183 -1.170 -6.282 1.00 50.03 111 ILE A C 1
ATOM 893 O O . ILE A 1 111 ? 20.567 -2.029 -6.923 1.00 50.03 111 ILE A O 1
ATOM 897 N N . PRO A 1 112 ? 22.247 -1.502 -5.528 1.00 48.78 112 PRO A N 1
ATOM 898 C CA . PRO A 1 112 ? 22.701 -2.881 -5.404 1.00 48.78 112 PRO A CA 1
ATOM 899 C C . PRO A 1 112 ? 21.548 -3.790 -4.964 1.00 48.78 112 PRO A C 1
ATOM 901 O O . PRO A 1 112 ? 20.818 -3.459 -4.033 1.00 48.78 112 PRO A O 1
ATOM 904 N N . ARG A 1 113 ? 21.372 -4.955 -5.605 1.00 49.91 113 ARG A N 1
ATOM 905 C CA . ARG A 1 113 ? 20.219 -5.853 -5.359 1.00 49.91 113 ARG A CA 1
ATOM 906 C C . ARG A 1 113 ? 20.019 -6.219 -3.884 1.00 49.91 113 ARG A C 1
ATOM 908 O O . ARG A 1 113 ? 18.884 -6.382 -3.451 1.00 49.91 113 ARG A O 1
ATOM 915 N N . TRP A 1 114 ? 21.105 -6.293 -3.117 1.00 50.97 114 TRP A N 1
ATOM 916 C CA . TRP A 1 114 ? 21.083 -6.551 -1.675 1.00 50.97 114 TRP A CA 1
ATOM 917 C C . TRP A 1 114 ? 20.567 -5.362 -0.836 1.00 50.97 114 TRP A C 1
ATOM 919 O O . TRP A 1 114 ? 20.066 -5.574 0.261 1.00 50.97 114 TRP A O 1
ATOM 929 N N . GLN A 1 115 ? 20.626 -4.131 -1.358 1.00 47.09 115 GLN A N 1
ATOM 930 C CA . GLN A 1 115 ? 20.020 -2.911 -0.789 1.00 47.09 115 GLN A CA 1
ATOM 931 C C . GLN A 1 115 ? 18.607 -2.631 -1.342 1.00 47.09 115 GLN A C 1
ATOM 933 O O . GLN A 1 115 ? 17.870 -1.791 -0.821 1.00 47.09 115 GLN A O 1
ATOM 938 N N . CYS A 1 116 ? 18.240 -3.312 -2.430 1.00 46.03 116 CYS A N 1
ATOM 939 C CA . CYS A 1 116 ? 17.139 -2.957 -3.321 1.00 46.03 116 CYS A CA 1
ATOM 940 C C . CYS A 1 116 ? 15.732 -3.041 -2.702 1.00 46.03 116 CYS A C 1
ATOM 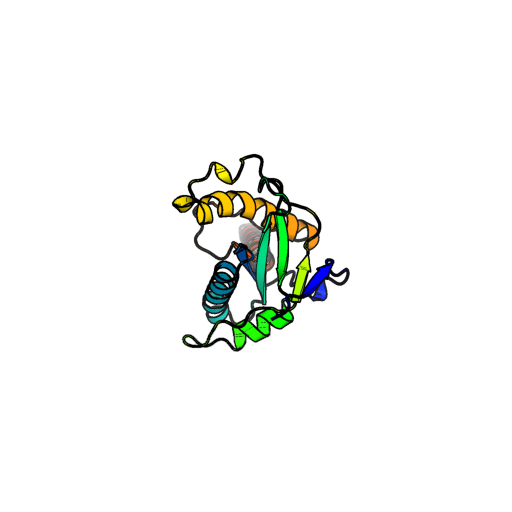942 O O . CYS A 1 116 ? 14.942 -2.147 -2.991 1.00 46.03 116 CYS A O 1
ATOM 944 N N . PRO A 1 117 ? 15.382 -3.988 -1.806 1.00 50.03 117 PRO A N 1
ATOM 945 C CA . PRO A 1 117 ? 14.049 -3.980 -1.199 1.00 50.03 117 PRO A CA 1
ATOM 946 C C . PRO A 1 117 ? 13.798 -2.726 -0.351 1.00 50.03 117 PRO A C 1
ATOM 948 O O . PRO A 1 117 ? 12.692 -2.193 -0.362 1.00 50.03 117 PRO A O 1
ATOM 951 N N . THR A 1 118 ? 14.826 -2.238 0.349 1.00 57.56 118 THR A N 1
ATOM 952 C CA . THR A 1 118 ? 14.688 -1.169 1.345 1.00 57.56 118 THR A CA 1
ATOM 953 C C . THR A 1 118 ? 14.869 0.215 0.730 1.00 57.56 118 THR A C 1
ATOM 955 O O . THR A 1 118 ? 14.060 1.096 0.982 1.00 57.56 118 THR A O 1
ATOM 958 N N . GLN A 1 119 ? 15.882 0.431 -0.118 1.00 58.59 119 GLN A N 1
ATOM 959 C CA . GLN A 1 119 ? 16.116 1.757 -0.712 1.00 58.59 119 GLN A CA 1
ATOM 960 C C . GLN A 1 119 ? 15.118 2.096 -1.823 1.00 58.59 119 GLN A C 1
ATOM 962 O O . GLN A 1 119 ? 14.542 3.182 -1.812 1.00 58.59 119 GLN A O 1
ATOM 967 N N . LEU A 1 120 ? 14.867 1.167 -2.755 1.00 64.25 120 LEU A N 1
ATOM 968 C CA . LEU A 1 120 ? 13.844 1.367 -3.788 1.00 64.25 120 LEU A CA 1
ATOM 969 C C . LEU A 1 120 ? 12.446 1.393 -3.162 1.00 64.25 120 LEU A C 1
ATOM 971 O O . LEU A 1 120 ? 11.621 2.216 -3.550 1.00 64.25 120 LEU A O 1
ATOM 975 N N . GLY A 1 121 ? 12.213 0.533 -2.162 1.00 63.41 121 GLY A N 1
ATOM 976 C CA . GLY A 1 121 ? 11.010 0.554 -1.335 1.00 63.41 121 GLY A CA 1
ATOM 977 C C . GLY A 1 121 ? 10.763 1.940 -0.749 1.00 63.41 121 GLY A C 1
ATOM 978 O O . GLY A 1 121 ? 9.738 2.529 -1.058 1.00 63.41 121 GLY A O 1
ATOM 979 N N . ASN A 1 122 ? 11.728 2.509 -0.022 1.00 66.31 122 ASN A N 1
ATOM 980 C CA . ASN A 1 122 ? 11.609 3.841 0.582 1.00 66.31 122 ASN A CA 1
ATOM 981 C C . ASN A 1 122 ? 11.345 4.954 -0.449 1.00 66.31 122 ASN A C 1
ATOM 983 O O . ASN A 1 122 ? 10.540 5.847 -0.193 1.00 66.31 122 ASN A O 1
ATOM 987 N N . LEU A 1 123 ? 12.003 4.900 -1.614 1.00 70.25 123 LEU A N 1
ATOM 988 C CA . LEU A 1 123 ? 11.824 5.889 -2.685 1.00 70.25 123 LEU A CA 1
ATOM 989 C C . LEU A 1 123 ? 10.416 5.852 -3.290 1.00 70.25 123 LEU A C 1
ATOM 991 O O . LEU A 1 123 ? 9.818 6.896 -3.555 1.00 70.25 123 LEU A O 1
ATOM 995 N N . ILE A 1 124 ? 9.898 4.650 -3.538 1.00 73.88 124 ILE A N 1
ATOM 996 C CA . ILE A 1 124 ? 8.600 4.453 -4.187 1.00 73.88 124 ILE A CA 1
ATOM 997 C C . ILE A 1 124 ? 7.454 4.596 -3.177 1.00 73.88 124 ILE A C 1
ATOM 999 O O . ILE A 1 124 ? 6.386 5.088 -3.534 1.00 73.88 124 ILE A O 1
ATOM 1003 N N . GLU A 1 125 ? 7.656 4.196 -1.919 1.00 79.00 125 GLU A N 1
ATOM 1004 C CA . GLU A 1 125 ? 6.605 4.150 -0.903 1.00 79.00 125 GLU A CA 1
ATOM 1005 C C . GLU A 1 125 ? 5.948 5.516 -0.691 1.00 79.00 125 GLU A C 1
ATOM 1007 O O . GLU A 1 125 ? 4.722 5.593 -0.701 1.00 79.00 125 GLU A O 1
ATOM 1012 N N . GLY A 1 126 ? 6.731 6.595 -0.575 1.00 76.50 126 GLY A N 1
ATOM 1013 C CA . GLY A 1 126 ? 6.193 7.955 -0.438 1.00 76.50 126 GLY A CA 1
ATOM 1014 C C . GLY A 1 126 ? 5.230 8.315 -1.574 1.00 76.50 126 GLY A C 1
ATOM 1015 O O . GLY A 1 126 ? 4.080 8.666 -1.330 1.00 76.50 126 GLY A O 1
ATOM 1016 N N . GLN A 1 127 ? 5.649 8.084 -2.820 1.00 80.62 127 GLN A N 1
ATOM 1017 C CA . GLN A 1 127 ? 4.819 8.363 -3.995 1.00 80.62 127 GLN A CA 1
ATOM 1018 C C . GLN A 1 127 ? 3.575 7.457 -4.072 1.00 80.62 127 GLN A C 1
ATOM 1020 O O . GLN A 1 127 ? 2.509 7.906 -4.494 1.00 80.62 127 GLN A O 1
ATOM 1025 N N . ILE A 1 128 ? 3.673 6.187 -3.646 1.00 82.94 128 ILE A N 1
ATOM 1026 C CA . ILE A 1 128 ? 2.512 5.280 -3.565 1.00 82.94 128 ILE A CA 1
ATOM 1027 C C . ILE A 1 128 ? 1.505 5.794 -2.541 1.00 82.94 128 ILE A C 1
ATOM 1029 O O . ILE A 1 128 ? 0.304 5.785 -2.815 1.00 82.94 128 ILE A O 1
ATOM 1033 N N . ARG A 1 129 ? 1.982 6.235 -1.374 1.00 84.75 129 ARG A N 1
ATOM 1034 C CA . ARG A 1 129 ? 1.139 6.783 -0.307 1.00 84.75 129 ARG A CA 1
ATOM 1035 C C . ARG A 1 129 ? 0.396 8.026 -0.777 1.00 84.75 129 ARG A C 1
ATOM 1037 O O . ARG A 1 129 ? -0.816 8.085 -0.594 1.00 84.75 129 ARG A O 1
ATOM 1044 N N . ASP A 1 130 ? 1.090 8.961 -1.417 1.00 83.44 130 ASP A N 1
ATOM 1045 C CA . ASP A 1 130 ? 0.506 10.218 -1.894 1.00 83.44 130 ASP A CA 1
ATOM 1046 C C . ASP A 1 130 ? -0.518 9.983 -3.008 1.00 83.44 130 ASP A C 1
ATOM 1048 O O . ASP A 1 130 ? -1.603 10.574 -3.008 1.00 83.44 130 ASP A O 1
ATOM 1052 N N . ASN A 1 131 ? -0.224 9.057 -3.929 1.00 82.75 131 ASN A N 1
ATOM 1053 C CA . ASN A 1 131 ? -1.183 8.667 -4.957 1.00 82.75 131 ASN A CA 1
ATOM 1054 C C . ASN A 1 131 ? -2.419 8.016 -4.318 1.00 82.75 131 ASN A C 1
ATOM 1056 O O . ASN A 1 131 ? -3.545 8.429 -4.579 1.00 82.75 131 ASN A O 1
ATOM 1060 N N . TYR A 1 132 ? -2.231 7.062 -3.404 1.00 82.94 132 TYR A N 1
ATOM 1061 C CA . TYR A 1 132 ? -3.336 6.425 -2.682 1.00 82.94 132 TYR A CA 1
ATOM 1062 C C . TYR A 1 132 ? -4.197 7.439 -1.912 1.00 82.94 132 TYR A C 1
ATOM 1064 O O . TYR A 1 132 ? -5.425 7.394 -1.998 1.00 82.94 132 TYR A O 1
ATOM 1072 N N . ALA A 1 133 ? -3.564 8.385 -1.214 1.00 83.50 133 ALA A N 1
ATOM 1073 C CA . ALA A 1 133 ? -4.236 9.450 -0.478 1.00 83.50 133 ALA A CA 1
ATOM 1074 C C . ALA A 1 133 ? -5.085 10.336 -1.403 1.00 83.50 133 ALA A C 1
ATOM 1076 O O . ALA A 1 133 ? -6.258 10.588 -1.123 1.00 83.50 133 ALA A O 1
ATOM 1077 N N . THR A 1 134 ? -4.522 10.720 -2.551 1.00 84.00 134 THR A N 1
ATOM 1078 C CA . THR A 1 134 ? -5.193 11.531 -3.574 1.00 84.00 134 THR A CA 1
ATOM 1079 C C . THR A 1 134 ? -6.411 10.811 -4.153 1.00 84.00 134 THR A C 1
ATOM 1081 O O . THR A 1 134 ? -7.502 11.381 -4.200 1.00 84.00 134 THR A O 1
ATOM 1084 N N . GLN A 1 135 ? -6.265 9.540 -4.544 1.00 82.62 135 GLN A N 1
ATOM 1085 C CA . GLN A 1 135 ? -7.366 8.755 -5.120 1.00 82.62 135 GLN A CA 1
ATOM 1086 C C . GLN A 1 135 ? -8.505 8.535 -4.122 1.00 82.62 135 GLN A C 1
ATOM 1088 O O . GLN A 1 135 ? -9.681 8.579 -4.488 1.00 82.62 135 GLN A O 1
ATOM 1093 N N . LEU A 1 136 ? -8.173 8.329 -2.846 1.00 80.00 136 LEU A N 1
ATOM 1094 C CA . LEU A 1 136 ? -9.174 8.157 -1.799 1.00 80.00 136 LEU A CA 1
ATOM 1095 C C . LEU A 1 136 ? -9.696 9.465 -1.209 1.00 80.00 136 LEU A C 1
ATOM 1097 O O . LEU A 1 136 ? -10.695 9.407 -0.488 1.00 80.00 136 LEU A O 1
ATOM 1101 N N . ARG A 1 137 ? -9.106 10.613 -1.564 1.00 80.69 137 ARG A N 1
ATOM 1102 C CA . ARG A 1 137 ? -9.406 11.938 -0.998 1.00 80.69 137 ARG A CA 1
ATOM 1103 C C . ARG A 1 137 ? -9.269 11.947 0.528 1.00 80.69 137 ARG A C 1
ATOM 1105 O O . ARG A 1 137 ? -10.187 12.352 1.237 1.00 80.69 137 ARG A O 1
ATOM 1112 N N . ILE A 1 138 ? -8.143 11.434 1.017 1.00 77.81 138 ILE A N 1
ATOM 1113 C CA . ILE A 1 138 ? -7.792 11.370 2.442 1.00 77.81 138 ILE A CA 1
ATOM 1114 C C . ILE A 1 138 ? -6.456 12.068 2.688 1.00 77.81 138 ILE A C 1
ATOM 1116 O O . ILE A 1 138 ? -5.636 12.182 1.779 1.00 77.81 138 ILE A O 1
ATOM 1120 N N . SER A 1 139 ? -6.212 12.460 3.934 1.00 76.19 139 SER A N 1
ATOM 1121 C CA . SER A 1 139 ? -4.910 12.955 4.383 1.00 76.19 139 SER A CA 1
ATOM 1122 C C . SER A 1 139 ? -4.165 11.842 5.111 1.00 76.19 139 SER A C 1
ATOM 1124 O O . SER A 1 139 ? -4.707 11.217 6.023 1.00 76.19 139 SER A O 1
ATOM 1126 N N . LEU A 1 140 ? -2.916 11.586 4.720 1.00 72.25 140 LEU A N 1
ATOM 1127 C CA . LEU A 1 140 ? -2.039 10.643 5.412 1.00 72.25 140 LEU A CA 1
ATOM 1128 C C . LEU A 1 140 ? -0.925 11.404 6.140 1.00 72.25 140 LEU A C 1
ATOM 1130 O O . LEU A 1 140 ? -0.353 12.327 5.564 1.00 72.25 140 LEU A O 1
ATOM 1134 N N . PRO A 1 141 ? -0.561 11.014 7.375 1.00 68.12 141 PRO A N 1
ATOM 1135 C CA . PRO A 1 141 ? 0.577 11.617 8.056 1.00 68.12 141 PRO A CA 1
ATOM 1136 C C . PRO A 1 141 ? 1.877 11.309 7.303 1.00 68.12 141 PRO A C 1
ATOM 1138 O O . PRO A 1 141 ? 2.046 10.218 6.741 1.00 68.12 141 PRO A O 1
ATOM 1141 N N . GLN A 1 142 ? 2.824 12.245 7.334 1.00 65.56 142 GLN A N 1
ATOM 1142 C CA . GLN A 1 142 ? 4.154 12.031 6.771 1.00 65.56 142 GLN A CA 1
ATOM 1143 C C . GLN A 1 142 ? 4.836 10.856 7.494 1.00 65.56 142 GLN A C 1
ATOM 1145 O O . GLN A 1 142 ? 4.878 10.799 8.725 1.00 65.56 142 GLN A O 1
ATOM 1150 N N . LYS A 1 143 ? 5.340 9.874 6.738 1.00 59.31 143 LYS A N 1
ATOM 1151 C CA . LYS A 1 143 ? 6.054 8.725 7.314 1.00 59.31 143 LYS A CA 1
ATOM 1152 C C . LYS A 1 143 ? 7.531 9.095 7.453 1.00 59.31 143 LYS A C 1
ATOM 1154 O O . LYS A 1 143 ? 8.186 9.376 6.455 1.00 59.31 143 LYS A O 1
ATOM 1159 N N . SER A 1 144 ? 8.054 9.090 8.679 1.00 57.38 144 SER A N 1
ATOM 1160 C CA . SER A 1 144 ? 9.503 9.167 8.905 1.00 57.38 144 SER A CA 1
ATOM 1161 C C . SER A 1 144 ? 10.181 7.901 8.372 1.00 57.38 144 SER A C 1
ATOM 1163 O O . SER A 1 144 ? 9.676 6.798 8.592 1.00 57.38 144 SER A O 1
ATOM 1165 N N . ALA A 1 145 ? 11.349 8.047 7.741 1.00 54.91 145 ALA A N 1
ATOM 1166 C CA . ALA A 1 145 ? 12.158 6.930 7.246 1.00 54.91 145 ALA A CA 1
ATOM 1167 C C . ALA A 1 145 ? 12.595 5.949 8.355 1.00 54.91 145 ALA A C 1
ATOM 1169 O O . ALA A 1 145 ? 12.906 4.797 8.066 1.00 54.91 145 ALA A O 1
ATOM 1170 N N . SER A 1 146 ? 12.598 6.386 9.621 1.00 50.50 146 SER A N 1
ATOM 1171 C CA . SER A 1 146 ? 12.926 5.556 10.788 1.00 50.50 146 SER A CA 1
ATOM 1172 C C . SER A 1 146 ? 11.709 4.918 11.467 1.00 50.50 146 SER A C 1
ATOM 1174 O O . SER A 1 146 ? 11.874 4.154 12.419 1.00 50.50 146 SER A O 1
ATOM 1176 N N . ARG A 1 147 ? 10.478 5.219 11.024 1.00 53.25 147 ARG A N 1
ATOM 1177 C CA . ARG A 1 147 ? 9.262 4.745 11.696 1.00 53.25 147 ARG A CA 1
ATOM 1178 C C . ARG A 1 147 ? 9.048 3.255 11.440 1.00 53.25 147 ARG A C 1
ATOM 1180 O O . ARG A 1 147 ? 8.734 2.845 10.324 1.00 53.25 147 ARG A O 1
ATOM 1187 N N . THR A 1 148 ? 9.128 2.458 12.498 1.00 53.97 148 THR A N 1
ATOM 1188 C CA . THR A 1 148 ? 8.686 1.062 12.497 1.00 53.97 148 THR A CA 1
ATOM 1189 C C . THR A 1 148 ? 7.152 1.033 12.585 1.00 53.97 148 THR A C 1
ATOM 1191 O O . THR A 1 148 ? 6.554 1.655 13.458 1.00 53.97 148 THR A O 1
ATOM 1194 N N . GLY A 1 149 ? 6.470 0.397 11.630 1.00 56.62 149 GLY A N 1
ATOM 1195 C CA . GLY A 1 149 ? 5.002 0.469 11.535 1.00 56.62 149 GLY A CA 1
ATOM 1196 C C . GLY A 1 149 ? 4.487 -0.041 10.196 1.00 56.62 149 GLY A C 1
ATOM 1197 O O . GLY A 1 149 ? 5.296 -0.473 9.375 1.00 56.62 149 GLY A O 1
ATOM 1198 N N . ALA A 1 150 ? 3.167 -0.069 9.990 1.00 59.38 150 ALA A N 1
ATOM 1199 C CA . ALA A 1 150 ? 2.640 -0.333 8.654 1.00 59.38 150 ALA A CA 1
ATOM 1200 C C . ALA A 1 150 ? 2.980 0.841 7.740 1.00 59.38 150 ALA A C 1
ATOM 1202 O O . ALA A 1 150 ? 3.213 1.966 8.209 1.00 59.38 150 ALA A O 1
ATOM 1203 N N . ASP A 1 151 ? 2.984 0.577 6.439 1.00 64.56 151 ASP A N 1
ATOM 1204 C CA . ASP A 1 151 ? 3.269 1.610 5.463 1.00 64.56 151 ASP A CA 1
ATOM 1205 C C . ASP A 1 151 ? 2.201 2.686 5.574 1.00 64.56 151 ASP A C 1
ATOM 1207 O O . ASP A 1 151 ? 2.530 3.803 5.958 1.00 64.56 151 ASP A O 1
ATOM 1211 N N . ILE A 1 152 ? 0.918 2.340 5.436 1.00 63.00 152 ILE A N 1
ATOM 1212 C CA . ILE A 1 152 ? -0.215 3.234 5.721 1.00 63.00 152 ILE A CA 1
ATOM 1213 C C . ILE A 1 152 ? -0.898 2.781 7.010 1.00 63.00 152 ILE A C 1
ATOM 1215 O O . ILE A 1 152 ? -1.388 1.664 7.091 1.00 63.00 152 ILE A O 1
ATOM 1219 N N . GLU A 1 153 ? -0.989 3.657 8.005 1.00 67.19 153 GLU A N 1
ATOM 1220 C CA . GLU A 1 153 ? -1.896 3.479 9.141 1.00 67.19 153 GLU A CA 1
ATOM 1221 C C . GLU A 1 153 ? -2.828 4.685 9.158 1.00 67.19 153 GLU A C 1
ATOM 1223 O O . GLU A 1 153 ? -2.377 5.816 9.333 1.00 67.19 153 GLU A O 1
ATOM 1228 N N . HIS A 1 154 ? -4.110 4.443 8.906 1.00 59.47 154 HIS A N 1
ATOM 1229 C CA . HIS A 1 154 ? -5.166 5.439 8.984 1.00 59.47 154 HIS A CA 1
ATOM 1230 C C . HIS A 1 154 ? -6.108 5.085 10.132 1.00 59.47 154 HIS A C 1
ATOM 1232 O O . HIS A 1 154 ? -7.271 4.764 9.942 1.00 59.47 154 HIS A O 1
ATOM 1238 N N . GLU A 1 155 ? -5.588 5.140 11.344 1.00 58.25 155 GLU A N 1
ATOM 1239 C CA . GLU A 1 155 ? -6.339 5.438 12.560 1.00 58.25 155 GLU A CA 1
ATOM 1240 C C . GLU A 1 155 ? -5.568 6.598 13.181 1.00 58.25 155 GLU A C 1
ATOM 1242 O O . GLU A 1 155 ? -4.348 6.480 13.228 1.00 58.25 155 GLU A O 1
ATOM 1247 N N . LEU A 1 156 ? -6.238 7.706 13.539 1.00 48.72 156 LEU A N 1
ATOM 1248 C CA . LEU A 1 156 ? -5.790 8.788 14.450 1.00 48.72 156 LEU A CA 1
ATOM 1249 C C . LEU A 1 156 ? -6.173 10.216 14.027 1.00 48.72 156 LEU A C 1
ATOM 1251 O O . LEU A 1 156 ? -6.019 11.086 14.866 1.00 48.72 156 LEU A O 1
ATOM 1255 N N . LE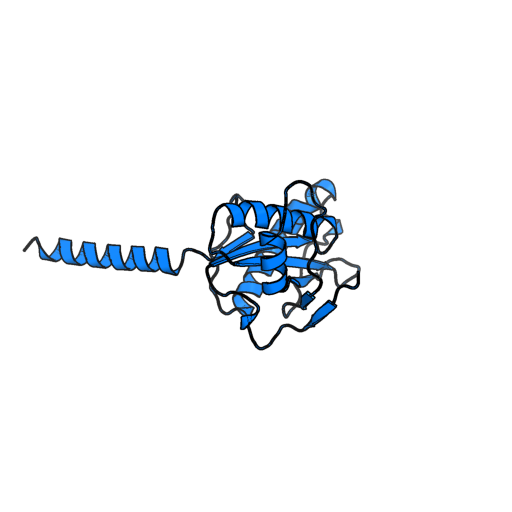U A 1 157 ? -6.696 10.506 12.826 1.00 47.16 157 LEU A N 1
ATOM 1256 C CA . LEU A 1 157 ? -7.183 11.879 12.568 1.00 47.16 157 LEU A CA 1
ATOM 1257 C C . LEU A 1 157 ? -8.396 12.193 13.451 1.00 47.16 157 LEU A C 1
ATOM 1259 O O . LEU A 1 157 ? -8.303 13.093 14.265 1.00 47.16 157 LEU A O 1
ATOM 1263 N N . GLU A 1 158 ? -9.424 11.342 13.462 1.00 46.62 158 GLU A N 1
ATOM 1264 C CA . GLU A 1 158 ? -10.604 11.585 14.309 1.00 46.62 158 GLU A CA 1
ATOM 1265 C C . GLU A 1 158 ? -10.302 11.537 15.812 1.00 46.62 158 GLU A C 1
ATOM 1267 O O . GLU A 1 158 ? -10.850 12.329 16.559 1.00 46.62 158 GLU A O 1
ATOM 1272 N N . MET A 1 159 ? -9.409 10.654 16.277 1.00 45.84 159 MET A N 1
ATOM 1273 C CA . MET A 1 159 ? -9.071 10.579 17.707 1.00 45.84 159 MET A CA 1
ATOM 1274 C C . MET A 1 159 ? -8.141 11.721 18.137 1.00 45.84 159 MET A C 1
ATOM 1276 O O . MET A 1 159 ? -8.275 12.221 19.242 1.00 45.84 159 MET A O 1
ATOM 1280 N N . ALA A 1 160 ? -7.189 12.140 17.295 1.00 48.50 160 ALA A N 1
ATOM 1281 C CA . ALA A 1 160 ? -6.284 13.244 17.620 1.00 48.50 160 ALA A CA 1
ATOM 1282 C C . ALA A 1 160 ? -6.918 14.623 17.386 1.00 48.50 160 ALA A C 1
ATOM 1284 O O . ALA A 1 160 ? -6.476 15.584 18.006 1.00 48.50 160 ALA A O 1
ATOM 1285 N N . GLU A 1 161 ? -7.906 14.731 16.492 1.00 50.34 161 GLU A N 1
ATOM 1286 C CA . GLU A 1 161 ? -8.786 15.899 16.358 1.00 50.34 161 GLU A CA 1
ATOM 1287 C C . GLU A 1 161 ? -9.745 15.961 17.545 1.00 50.34 161 GLU A C 1
ATOM 1289 O O . GLU A 1 161 ? -9.736 16.971 18.231 1.00 50.34 161 GLU A O 1
ATOM 1294 N N . PHE A 1 162 ? -10.420 14.860 17.900 1.00 52.50 162 PHE A N 1
ATOM 1295 C CA . PHE A 1 162 ? -11.254 14.784 19.106 1.00 52.50 162 PHE A CA 1
ATOM 1296 C C . PHE A 1 162 ? -10.474 15.105 20.389 1.00 52.50 162 PHE A C 1
ATOM 1298 O O . PHE A 1 162 ? -10.936 15.881 21.213 1.00 52.50 162 PHE A O 1
ATOM 1305 N N . LEU A 1 163 ? -9.263 14.562 20.564 1.00 60.00 163 LEU A N 1
ATOM 1306 C CA . LEU A 1 163 ? -8.420 14.884 21.723 1.00 60.00 163 LEU A CA 1
ATOM 1307 C C . LEU A 1 163 ? -7.919 16.338 21.704 1.00 60.00 163 LEU A C 1
ATOM 1309 O O . LEU A 1 163 ? -7.685 16.895 22.771 1.00 60.00 163 LEU A O 1
ATOM 1313 N N . ARG A 1 164 ? -7.751 16.957 20.525 1.00 59.38 164 ARG A N 1
ATOM 1314 C CA . ARG A 1 164 ? -7.422 18.389 20.411 1.00 59.38 164 ARG A CA 1
ATOM 1315 C C . ARG A 1 164 ? -8.621 19.275 20.734 1.00 59.38 164 ARG A C 1
ATOM 1317 O O . ARG A 1 164 ? -8.445 20.258 21.439 1.00 59.38 164 ARG A O 1
ATOM 1324 N N . GLU A 1 165 ? -9.803 18.930 20.233 1.00 61.66 165 GLU A N 1
ATOM 1325 C CA . GLU A 1 165 ? -11.060 19.624 20.531 1.00 61.66 165 GLU A CA 1
ATOM 1326 C C . GLU A 1 165 ? -11.384 19.529 22.026 1.00 61.66 165 GLU A C 1
ATOM 1328 O O . GLU A 1 165 ? -11.579 20.554 22.668 1.00 61.66 165 GLU A O 1
ATOM 1333 N N . LEU A 1 166 ? -11.287 18.333 22.617 1.00 59.78 166 LEU A N 1
ATOM 1334 C CA . LEU A 1 166 ? -11.471 18.122 24.054 1.00 59.78 166 LEU A CA 1
ATOM 1335 C C . LEU A 1 166 ? -10.454 18.905 24.901 1.00 59.78 166 LEU A C 1
ATOM 1337 O O . LEU A 1 166 ? -10.812 19.466 25.932 1.00 59.78 166 LEU A O 1
ATOM 1341 N N . ALA A 1 167 ? -9.184 18.962 24.487 1.00 62.03 167 ALA A N 1
ATOM 1342 C CA . ALA A 1 167 ? -8.176 19.761 25.187 1.00 62.03 167 ALA A CA 1
ATOM 1343 C C . ALA A 1 167 ? -8.485 21.268 25.121 1.00 62.03 167 ALA A C 1
ATOM 1345 O O . ALA A 1 167 ? -8.346 21.956 26.128 1.00 62.03 167 ALA A O 1
ATOM 1346 N N . ALA A 1 168 ? -8.948 21.766 23.970 1.00 68.06 168 ALA A N 1
ATOM 1347 C CA . ALA A 1 168 ? -9.339 23.165 23.802 1.00 68.06 168 ALA A CA 1
ATOM 1348 C C . ALA A 1 168 ? -10.586 23.535 24.627 1.00 68.06 168 ALA A C 1
ATOM 1350 O O . ALA A 1 168 ? -10.635 24.620 25.205 1.00 68.06 168 ALA A O 1
ATOM 1351 N N . GLU A 1 169 ? -11.573 22.638 24.721 1.00 60.88 169 GLU A N 1
ATOM 1352 C CA . GLU A 1 169 ? -12.750 22.818 25.583 1.00 60.88 169 GLU A CA 1
ATOM 1353 C C . GLU A 1 169 ? -12.359 22.888 27.069 1.00 60.88 169 GLU A C 1
ATOM 1355 O O . GLU A 1 169 ? -12.783 23.801 27.777 1.00 60.88 169 GLU A O 1
ATOM 1360 N N . LEU A 1 170 ? -11.479 21.991 27.529 1.00 66.00 170 LEU A N 1
ATOM 1361 C CA . LEU A 1 170 ? -10.997 21.978 28.916 1.00 66.00 170 LEU A CA 1
ATOM 1362 C C . LEU A 1 170 ? -10.155 23.215 29.273 1.00 66.00 170 LEU A C 1
ATOM 1364 O O . LEU A 1 170 ? -10.262 23.728 30.387 1.00 66.00 170 LEU A O 1
ATOM 1368 N N . GLU A 1 171 ? -9.324 23.715 28.353 1.00 67.50 171 GLU A N 1
ATOM 1369 C CA . GLU A 1 171 ? -8.573 24.966 28.544 1.00 67.50 171 GLU A CA 1
ATOM 1370 C C . GLU A 1 171 ? -9.503 26.184 28.630 1.00 67.50 171 GLU A C 1
ATOM 1372 O O . GLU A 1 171 ? -9.289 27.065 29.468 1.00 67.50 171 GLU A O 1
ATOM 1377 N N . ALA A 1 172 ? -10.558 26.223 27.810 1.00 66.25 172 ALA A N 1
ATOM 1378 C CA . ALA A 1 172 ? -11.563 27.277 27.872 1.00 66.25 172 ALA A CA 1
ATOM 1379 C C . ALA A 1 172 ? -12.301 27.264 29.222 1.00 66.25 172 ALA A C 1
ATOM 1381 O O . ALA A 1 172 ? -12.383 28.304 29.874 1.00 66.25 172 ALA A O 1
ATOM 1382 N N . GLU A 1 173 ? -12.767 26.102 29.693 1.00 58.84 173 GLU A N 1
ATOM 1383 C CA . GLU A 1 173 ? -13.427 25.967 31.002 1.00 58.84 173 GLU A CA 1
ATOM 1384 C C . GLU A 1 173 ? -12.505 26.330 32.176 1.00 58.84 173 GLU A C 1
ATOM 1386 O O . GLU A 1 173 ? -12.926 27.026 33.103 1.00 58.84 173 GLU A O 1
ATOM 1391 N N . ALA A 1 174 ? -11.229 25.934 32.123 1.00 63.34 174 ALA A N 1
ATOM 1392 C CA . ALA A 1 174 ? -10.240 26.297 33.137 1.00 63.34 174 ALA A CA 1
ATOM 1393 C C . ALA A 1 174 ? -9.953 27.813 33.176 1.00 63.34 174 ALA A C 1
ATOM 1395 O O . ALA A 1 174 ? -9.673 28.359 34.245 1.00 63.34 174 ALA A O 1
ATOM 1396 N N . GLY A 1 175 ? -10.060 28.504 32.035 1.00 52.44 175 GLY A N 1
ATOM 1397 C CA . GLY A 1 175 ? -9.911 29.958 31.927 1.00 52.44 175 GLY A CA 1
ATOM 1398 C C . GLY A 1 175 ? -11.092 30.766 32.483 1.00 52.44 175 GLY A C 1
ATOM 1399 O O . GLY A 1 175 ? -10.892 31.893 32.931 1.00 52.44 175 GLY A O 1
ATOM 1400 N N . TYR A 1 176 ? -12.305 30.201 32.522 1.00 48.94 176 TYR A N 1
ATOM 1401 C CA . TYR A 1 176 ? -13.501 30.851 33.089 1.00 48.94 176 TYR A CA 1
ATOM 1402 C C . TYR A 1 176 ? -13.611 30.739 34.622 1.00 48.94 176 TYR A C 1
ATOM 1404 O O . TYR A 1 176 ? -14.454 31.399 35.223 1.00 48.94 176 TYR A O 1
ATOM 1412 N N . GLY A 1 177 ? -12.771 29.925 35.270 1.00 49.94 177 GLY A N 1
ATOM 1413 C CA . GLY A 1 177 ? -12.771 29.725 36.725 1.00 49.94 177 GLY A CA 1
ATOM 1414 C C . GLY A 1 177 ? -11.830 30.637 37.526 1.00 49.94 177 GLY A C 1
ATOM 1415 O O . GLY A 1 177 ? -11.725 30.460 38.738 1.00 49.94 177 GLY A O 1
ATOM 1416 N N . GLN A 1 178 ? -11.117 31.569 36.880 1.00 47.50 178 GLN A N 1
ATOM 1417 C CA . GLN A 1 178 ? -10.150 32.480 37.524 1.00 47.50 178 GLN A CA 1
ATOM 1418 C C . GLN A 1 178 ? -10.556 33.967 37.498 1.00 47.50 178 GLN A C 1
ATOM 1420 O O . GLN A 1 178 ? -9.693 34.840 37.609 1.00 47.50 178 GLN A O 1
ATOM 1425 N N . SER A 1 179 ? -11.849 34.271 37.363 1.00 45.81 179 SER A N 1
ATOM 1426 C CA . SER A 1 179 ? -12.397 35.633 37.495 1.00 45.81 179 SER A CA 1
ATOM 1427 C C . SER A 1 179 ? -13.150 35.826 38.801 1.00 45.81 179 SER A C 1
ATOM 1429 O O . SER A 1 179 ? -14.051 34.993 39.053 1.00 45.81 179 SER A O 1
#

Sequence (179 aa):
MTIDVRPWPQDLVKFPRKRVVAEIKPHNADGISDGIRQLVRRNAARAAITPQLLTYRPVDATRTRYEILAADSGELRTIVAAWRPRKRVPRPRTWYRLPGTITVTAAADRIPRWQCPTQLGNLIEGQIRDNYATQLRISLPQKSASRTGADIEHELLEMAEFLRELAAELEAEAGYGQS

pLDDT: mean 73.22, std 14.27, range [45.81, 93.44]

Secondary structure (DSSP, 8-state):
---EEEEPPSSGGGS-SSSEEEEEEESSHHHHHHHHHHHHHHHTT-TTPEEEEEEEEESSTTS-EEEEEEEPHHHHHHHHHH--TTS-----SEEEE-SS-EE-SS-GGGS-TTTHHHHHHHHHHHHHHHHHHHHHT---PPPPTT--S-SEEE-SHHHHHHHHHHHHHHHHHHHHT--

Radius of gyration: 19.07 Å; chains: 1; bounding box: 40×59×57 Å